Protein AF-A0A5B7IG86-F1 (afdb_monomer_lite)

Organism: Portunus trituberculatus (NCBI:txid210409)

Structure (mmCIF, N/CA/C/O backbone):
data_AF-A0A5B7IG86-F1
#
_entry.id   AF-A0A5B7IG86-F1
#
loop_
_atom_site.group_PDB
_atom_site.id
_atom_site.type_symbol
_atom_site.label_atom_id
_atom_site.label_alt_id
_atom_site.label_comp_id
_atom_site.label_asym_id
_atom_site.label_entity_id
_atom_site.label_seq_id
_atom_site.pdbx_PDB_ins_code
_atom_site.Cartn_x
_atom_site.Cartn_y
_atom_site.Cartn_z
_atom_site.occupancy
_atom_site.B_iso_or_equiv
_atom_site.auth_seq_id
_atom_site.auth_comp_id
_atom_site.auth_asym_id
_atom_site.auth_atom_id
_atom_site.pdbx_PDB_model_num
ATOM 1 N N . MET A 1 1 ? -10.201 15.158 9.684 1.00 42.16 1 MET A N 1
ATOM 2 C CA . MET A 1 1 ? -10.453 13.768 9.229 1.00 42.16 1 MET A CA 1
ATOM 3 C C . MET A 1 1 ? -10.263 13.652 7.708 1.00 42.16 1 MET A C 1
ATOM 5 O O . MET A 1 1 ? -11.239 13.784 6.990 1.00 42.16 1 MET A O 1
ATOM 9 N N . GLN A 1 2 ? -9.045 13.423 7.188 1.00 43.84 2 GLN A N 1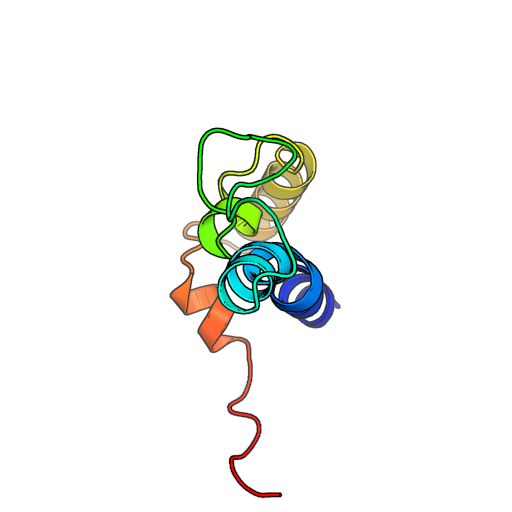
ATOM 10 C CA . GLN A 1 2 ? -8.815 13.226 5.733 1.00 43.84 2 GLN A CA 1
ATOM 11 C C . GLN A 1 2 ? -7.691 12.208 5.407 1.00 43.84 2 GLN A C 1
ATOM 13 O O . GLN A 1 2 ? -6.992 12.337 4.411 1.00 43.84 2 GLN A O 1
ATOM 18 N N . ALA A 1 3 ? -7.500 11.162 6.220 1.00 48.50 3 ALA A N 1
ATOM 19 C CA . ALA A 1 3 ? -6.495 10.125 5.919 1.00 48.50 3 ALA A CA 1
ATOM 20 C C . ALA A 1 3 ? -6.892 9.218 4.729 1.00 48.50 3 ALA A C 1
ATOM 22 O O . ALA A 1 3 ? -6.034 8.694 4.026 1.00 48.50 3 ALA A O 1
ATOM 23 N N . ARG A 1 4 ? -8.200 9.072 4.467 1.00 46.69 4 ARG A N 1
ATOM 24 C CA . ARG A 1 4 ? -8.772 8.153 3.464 1.00 46.69 4 ARG A CA 1
ATOM 25 C C . ARG A 1 4 ? -8.390 8.467 2.005 1.00 46.69 4 ARG A C 1
ATOM 27 O O . ARG A 1 4 ? -7.902 7.562 1.333 1.00 46.69 4 ARG A O 1
ATOM 34 N N . PRO A 1 5 ? -8.555 9.703 1.491 1.00 55.88 5 PRO A N 1
ATOM 35 C CA . PRO A 1 5 ? -8.173 10.012 0.111 1.00 55.88 5 PRO A CA 1
ATOM 36 C C . PRO A 1 5 ? -6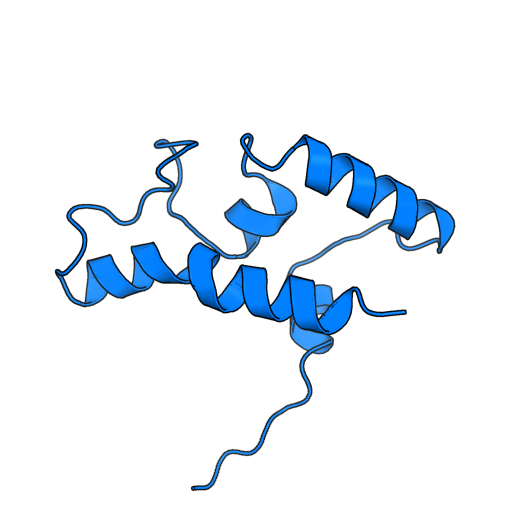.654 9.978 -0.100 1.00 55.88 5 PRO A C 1
ATOM 38 O O . PRO A 1 5 ? -6.205 9.615 -1.183 1.00 55.88 5 PRO A O 1
ATOM 41 N N . ALA A 1 6 ? -5.864 10.303 0.929 1.00 54.38 6 ALA A N 1
ATOM 42 C CA . ALA A 1 6 ? -4.405 10.271 0.858 1.00 54.38 6 ALA A CA 1
ATOM 43 C C . ALA A 1 6 ? -3.869 8.840 0.709 1.00 54.38 6 ALA A C 1
ATOM 45 O O . ALA A 1 6 ? -3.048 8.596 -0.168 1.00 54.38 6 ALA A O 1
ATOM 46 N N . ILE A 1 7 ? -4.381 7.882 1.492 1.00 58.12 7 ILE A N 1
ATOM 47 C CA . ILE A 1 7 ? -3.974 6.472 1.391 1.00 58.12 7 ILE A CA 1
ATOM 48 C C . ILE A 1 7 ? -4.379 5.892 0.031 1.00 58.12 7 ILE A C 1
ATOM 50 O O . ILE A 1 7 ? -3.542 5.319 -0.656 1.00 58.12 7 ILE A O 1
ATOM 54 N N . ALA A 1 8 ? -5.623 6.104 -0.412 1.00 59.12 8 ALA A N 1
ATOM 55 C CA . ALA A 1 8 ? -6.078 5.618 -1.717 1.00 59.12 8 ALA A CA 1
ATOM 56 C C . ALA A 1 8 ? -5.286 6.229 -2.888 1.00 59.12 8 ALA A C 1
ATOM 58 O O . ALA A 1 8 ? -5.061 5.563 -3.897 1.00 59.12 8 ALA A O 1
ATOM 59 N N . ARG A 1 9 ? -4.852 7.490 -2.766 1.00 62.00 9 ARG A N 1
ATOM 60 C CA . ARG A 1 9 ? -3.979 8.142 -3.748 1.00 62.00 9 ARG A CA 1
ATOM 61 C C . ARG A 1 9 ? -2.579 7.529 -3.744 1.00 62.00 9 ARG A C 1
ATOM 63 O O . ARG A 1 9 ? -2.098 7.134 -4.794 1.00 62.00 9 ARG A O 1
ATOM 70 N N . LEU A 1 10 ? -1.979 7.355 -2.570 1.00 62.47 10 LEU A N 1
ATOM 71 C CA . LEU A 1 10 ? -0.679 6.702 -2.404 1.00 62.47 10 LEU A CA 1
ATOM 72 C C . LEU A 1 10 ? -0.656 5.266 -2.975 1.00 62.47 10 LEU A C 1
ATOM 74 O O . LEU A 1 10 ? 0.295 4.886 -3.656 1.00 62.47 10 LEU A O 1
ATOM 78 N N . CYS A 1 11 ? -1.729 4.493 -2.769 1.00 64.25 11 CYS A N 1
ATOM 79 C CA . CYS A 1 11 ? -1.865 3.126 -3.292 1.00 64.25 11 CYS A CA 1
ATOM 80 C C . CYS A 1 11 ? -1.986 3.064 -4.821 1.00 64.25 11 CYS A C 1
ATOM 82 O O . CYS A 1 11 ? -1.478 2.130 -5.446 1.00 64.25 11 CYS A O 1
ATOM 84 N N . ARG A 1 12 ? -2.711 4.021 -5.415 1.00 60.94 12 ARG A N 1
ATOM 85 C CA . ARG A 1 12 ? -3.013 4.040 -6.854 1.00 60.94 12 ARG A CA 1
ATOM 86 C C . ARG A 1 12 ? -1.926 4.713 -7.684 1.00 60.94 12 ARG A C 1
ATOM 88 O O . ARG A 1 12 ? -1.632 4.231 -8.769 1.00 60.94 12 ARG A O 1
ATOM 95 N N . ASP A 1 13 ? -1.327 5.788 -7.179 1.00 58.91 13 ASP A N 1
ATOM 96 C CA . ASP A 1 13 ? -0.414 6.617 -7.973 1.00 58.91 13 ASP A CA 1
ATOM 97 C C . ASP A 1 13 ? 1.021 6.061 -7.986 1.00 58.91 13 ASP A C 1
ATOM 99 O O . ASP A 1 13 ? 1.740 6.288 -8.953 1.00 58.91 13 ASP A O 1
ATOM 103 N N . HIS A 1 14 ? 1.452 5.312 -6.960 1.00 65.25 14 HIS A N 1
ATOM 104 C CA . HIS A 1 14 ? 2.846 4.845 -6.865 1.00 65.25 14 HIS A CA 1
ATOM 105 C C . HIS A 1 14 ? 2.981 3.332 -6.682 1.00 65.25 14 HIS A C 1
ATOM 107 O O . HIS A 1 14 ? 3.614 2.678 -7.506 1.00 65.25 14 HIS A O 1
ATOM 113 N N . ALA A 1 15 ? 2.310 2.750 -5.685 1.00 62.12 15 ALA A N 1
ATOM 114 C CA . ALA A 1 15 ? 2.543 1.360 -5.281 1.00 62.12 15 ALA A CA 1
ATOM 115 C C . ALA A 1 15 ? 2.208 0.291 -6.341 1.00 62.12 15 ALA A C 1
ATOM 117 O O . ALA A 1 15 ? 2.699 -0.831 -6.283 1.00 62.12 15 ALA A O 1
ATOM 118 N N . THR A 1 16 ? 1.330 0.614 -7.289 1.00 65.56 16 THR A N 1
ATOM 119 C CA . THR A 1 16 ? 0.988 -0.253 -8.430 1.00 65.56 16 THR A CA 1
ATOM 120 C C . THR A 1 16 ? 1.620 0.220 -9.732 1.00 65.56 16 THR A C 1
ATOM 122 O O . THR A 1 16 ? 1.641 -0.536 -10.704 1.00 65.56 16 THR A O 1
ATOM 125 N N . LEU A 1 17 ? 2.168 1.437 -9.758 1.00 74.25 17 LEU A N 1
ATOM 126 C CA . LEU A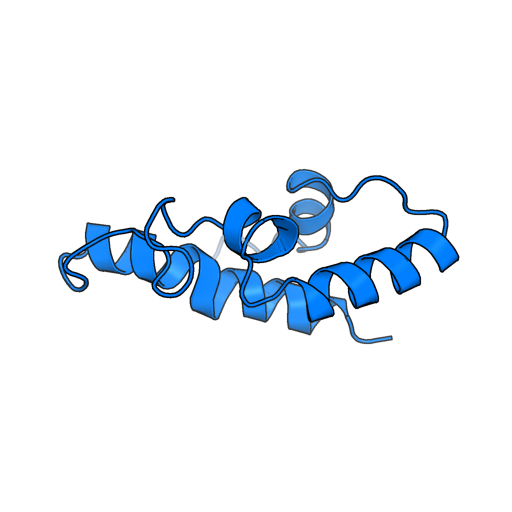 1 17 ? 2.587 2.098 -10.981 1.00 74.25 17 LEU A CA 1
ATOM 127 C C . LEU A 1 17 ? 3.757 1.363 -11.633 1.00 74.25 17 LEU A C 1
ATOM 129 O O . LEU A 1 17 ? 3.652 1.038 -12.806 1.00 74.25 17 LEU A O 1
ATOM 133 N N . ARG A 1 18 ? 4.834 1.011 -10.917 1.00 73.88 18 ARG A N 1
ATOM 134 C CA . ARG A 1 18 ? 5.961 0.293 -11.553 1.00 73.88 18 ARG A CA 1
ATOM 135 C C . ARG A 1 18 ? 5.618 -1.117 -11.980 1.00 73.88 18 ARG A C 1
ATOM 137 O O . ARG A 1 18 ? 5.957 -1.495 -13.094 1.00 73.88 18 ARG A O 1
ATOM 144 N N . ALA A 1 19 ? 4.929 -1.886 -11.140 1.00 73.81 19 ALA A N 1
ATOM 145 C CA . ALA A 1 19 ? 4.495 -3.227 -11.518 1.00 73.81 19 ALA A CA 1
ATOM 146 C C . ALA A 1 19 ? 3.582 -3.185 -12.759 1.00 73.81 19 ALA A C 1
ATOM 148 O O . ALA A 1 19 ? 3.688 -4.038 -13.640 1.00 73.81 19 ALA A O 1
ATOM 149 N N . HIS A 1 20 ? 2.719 -2.171 -12.862 1.00 78.19 20 HIS A N 1
ATOM 150 C CA . HIS A 1 20 ? 1.867 -1.947 -14.024 1.00 78.19 20 HIS A CA 1
ATOM 151 C C . HIS A 1 20 ? 2.658 -1.475 -15.254 1.00 78.19 20 HIS A C 1
ATOM 153 O O . HIS A 1 20 ? 2.509 -2.051 -16.328 1.00 78.19 20 HIS A O 1
ATOM 159 N N . LEU A 1 21 ? 3.554 -0.498 -15.101 1.00 82.62 21 LEU A N 1
ATOM 160 C CA . LEU A 1 21 ? 4.426 -0.011 -16.173 1.00 82.62 21 LEU A CA 1
ATOM 161 C C . LEU A 1 21 ? 5.343 -1.117 -16.701 1.00 82.62 21 LEU A C 1
ATOM 163 O O . LEU A 1 21 ? 5.541 -1.203 -17.905 1.00 82.62 21 LEU A O 1
ATOM 167 N N . HIS A 1 22 ? 5.855 -1.998 -15.839 1.00 83.44 22 HIS A N 1
ATOM 168 C CA . HIS A 1 22 ? 6.642 -3.159 -16.252 1.00 83.44 22 HIS A CA 1
ATOM 169 C C . HIS A 1 22 ? 5.814 -4.124 -17.113 1.00 83.44 22 HIS A C 1
ATOM 171 O O . HIS A 1 22 ? 6.287 -4.575 -18.150 1.00 83.44 22 HIS A O 1
ATOM 177 N N . ARG A 1 23 ? 4.547 -4.391 -16.752 1.00 83.06 23 ARG A N 1
ATOM 178 C CA . ARG A 1 23 ? 3.631 -5.190 -17.599 1.00 83.06 23 ARG A CA 1
ATOM 179 C C . ARG A 1 23 ? 3.362 -4.537 -18.955 1.00 83.06 23 ARG A C 1
ATOM 181 O O . ARG A 1 23 ? 3.166 -5.241 -19.938 1.00 83.06 23 ARG A O 1
ATOM 188 N N . LEU A 1 24 ? 3.342 -3.207 -19.002 1.00 85.94 24 LEU A N 1
ATOM 189 C CA . LEU A 1 24 ? 3.214 -2.433 -20.237 1.00 85.94 24 LEU A CA 1
ATOM 190 C C . LEU A 1 24 ? 4.550 -2.253 -20.980 1.00 85.94 24 LEU A C 1
ATOM 192 O O . LEU A 1 24 ? 4.569 -1.598 -22.016 1.00 85.94 24 LEU A O 1
ATOM 196 N N . HIS A 1 25 ? 5.651 -2.824 -20.478 1.00 83.88 25 HIS A N 1
ATOM 197 C CA . HIS A 1 25 ? 7.015 -2.655 -21.001 1.00 83.88 25 HIS A CA 1
ATOM 198 C C . HIS A 1 25 ? 7.519 -1.197 -21.011 1.00 83.88 25 HIS A C 1
ATOM 200 O O . HIS A 1 25 ? 8.425 -0.845 -21.760 1.00 83.88 25 HIS A O 1
ATOM 206 N N . LEU A 1 26 ? 6.945 -0.342 -20.161 1.00 82.56 26 LEU A N 1
ATOM 207 C CA . LEU A 1 26 ? 7.314 1.068 -19.983 1.00 82.56 26 LEU A CA 1
ATOM 208 C C . LEU A 1 26 ? 8.303 1.289 -18.825 1.00 82.56 26 LEU A C 1
ATOM 210 O O . LEU A 1 26 ? 8.863 2.374 -18.693 1.00 82.56 26 LEU A O 1
ATOM 214 N N . SER A 1 27 ? 8.511 0.277 -17.980 1.00 81.50 27 SER A N 1
ATOM 215 C CA . SER A 1 27 ? 9.535 0.252 -16.928 1.00 81.50 27 SER A CA 1
ATOM 216 C C . SER A 1 27 ? 10.453 -0.951 -17.149 1.00 81.50 27 SER A C 1
ATOM 218 O O . SER A 1 27 ? 9.939 -2.027 -17.465 1.00 81.50 27 SER A O 1
ATOM 220 N N . PRO A 1 28 ? 11.777 -0.810 -16.953 1.00 81.06 28 PRO A N 1
ATOM 221 C CA . PRO A 1 28 ? 12.723 -1.913 -17.118 1.00 81.06 28 PRO A CA 1
ATOM 222 C C . PRO A 1 28 ? 12.552 -3.007 -16.060 1.00 81.06 28 PRO A C 1
ATOM 224 O O . PRO A 1 28 ? 12.897 -4.156 -16.314 1.00 81.06 28 PRO A O 1
ATOM 227 N N . ASP A 1 29 ? 12.020 -2.665 -14.884 1.00 84.44 29 ASP A N 1
ATOM 228 C CA . ASP A 1 29 ? 11.849 -3.607 -13.786 1.00 84.44 29 ASP A CA 1
ATOM 229 C C . ASP A 1 29 ? 10.592 -3.308 -12.940 1.00 84.44 29 ASP A C 1
ATOM 231 O O . ASP A 1 29 ? 10.101 -2.169 -12.929 1.00 84.44 29 ASP A O 1
ATOM 235 N N . PRO A 1 30 ? 10.038 -4.324 -12.248 1.00 83.12 30 PRO A N 1
ATOM 236 C CA . PRO A 1 30 ? 8.882 -4.168 -11.372 1.00 83.12 30 PRO A CA 1
ATOM 237 C C . PRO A 1 30 ? 9.271 -3.822 -9.924 1.00 83.12 30 PRO A C 1
ATOM 239 O O . PRO A 1 30 ? 8.405 -3.846 -9.049 1.00 83.12 30 PRO A O 1
ATOM 242 N N . PHE A 1 31 ? 10.549 -3.571 -9.627 1.00 85.06 31 PHE A N 1
ATOM 243 C CA . PHE A 1 31 ? 11.037 -3.398 -8.263 1.00 85.06 31 PHE A CA 1
ATOM 244 C C . PHE A 1 31 ? 10.819 -1.981 -7.751 1.00 85.06 31 PHE A C 1
ATOM 246 O O . PHE A 1 31 ? 10.822 -0.994 -8.487 1.00 85.06 31 PHE A O 1
ATOM 253 N N . CYS A 1 32 ? 10.673 -1.887 -6.435 1.00 81.88 32 CYS A N 1
ATOM 254 C CA . CYS A 1 32 ? 10.645 -0.619 -5.728 1.00 81.88 32 CYS A CA 1
ATOM 255 C C . CYS A 1 32 ? 11.975 0.143 -5.950 1.00 81.88 32 CYS A C 1
ATOM 257 O O . CYS A 1 32 ? 13.037 -0.419 -5.683 1.00 81.88 32 CYS A O 1
ATOM 259 N N . PRO A 1 33 ? 11.975 1.420 -6.376 1.00 80.69 33 PRO A N 1
ATOM 260 C CA . PRO A 1 33 ? 13.208 2.162 -6.669 1.00 80.69 33 PRO A CA 1
AT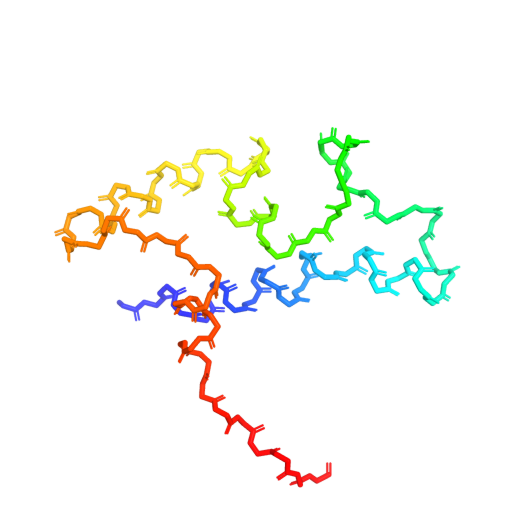OM 261 C C . PRO A 1 33 ? 14.055 2.437 -5.429 1.00 80.69 33 PRO A C 1
ATOM 263 O O . PRO A 1 33 ? 15.274 2.604 -5.536 1.00 80.69 33 PRO A O 1
ATOM 266 N N . TRP A 1 34 ? 13.398 2.503 -4.270 1.00 82.69 34 TRP A N 1
ATOM 267 C CA . TRP A 1 34 ? 14.025 2.813 -2.992 1.00 82.69 34 TRP A CA 1
ATOM 268 C C . TRP A 1 34 ? 14.579 1.563 -2.306 1.00 82.69 34 TRP A C 1
ATOM 270 O O . TRP A 1 34 ? 15.680 1.605 -1.770 1.00 82.69 34 TRP A O 1
ATOM 280 N N . CYS A 1 35 ? 13.844 0.447 -2.345 1.00 83.75 35 CYS A N 1
ATOM 281 C CA . CYS A 1 35 ? 14.256 -0.801 -1.698 1.00 83.75 35 CYS A CA 1
ATOM 282 C C . CYS A 1 35 ? 15.047 -1.721 -2.637 1.00 83.75 35 CYS A C 1
ATOM 284 O O . CYS A 1 35 ? 15.970 -2.387 -2.187 1.00 83.75 35 CYS A O 1
ATOM 286 N N . ARG A 1 36 ? 14.711 -1.757 -3.933 1.00 82.31 36 ARG A N 1
ATOM 287 C CA . ARG A 1 36 ? 15.349 -2.538 -5.018 1.00 82.31 36 ARG A CA 1
ATOM 288 C C . ARG A 1 36 ? 15.389 -4.061 -4.858 1.00 82.31 36 ARG A C 1
ATOM 290 O O . ARG A 1 36 ? 15.826 -4.749 -5.770 1.00 82.31 36 ARG A O 1
ATOM 297 N N . ILE A 1 37 ? 14.931 -4.587 -3.730 1.00 81.38 37 ILE A N 1
ATOM 298 C CA . ILE A 1 37 ? 14.969 -6.018 -3.393 1.00 81.38 37 ILE A CA 1
ATOM 299 C C . ILE A 1 37 ? 13.609 -6.706 -3.523 1.00 81.38 37 ILE A C 1
ATOM 301 O O . ILE A 1 37 ? 13.537 -7.928 -3.588 1.00 81.38 37 ILE A O 1
ATOM 305 N N . THR A 1 38 ? 12.526 -5.933 -3.571 1.00 82.00 38 THR A N 1
ATOM 306 C CA . THR A 1 38 ? 11.152 -6.438 -3.619 1.00 82.00 38 THR A CA 1
ATOM 307 C C . THR A 1 38 ? 10.370 -5.743 -4.730 1.00 82.00 38 THR A C 1
ATOM 309 O O . THR A 1 38 ? 10.566 -4.538 -4.954 1.00 82.00 38 THR A O 1
ATOM 312 N N . PRO A 1 39 ? 9.491 -6.469 -5.446 1.00 80.81 39 PRO A N 1
ATOM 313 C CA . PRO A 1 39 ? 8.528 -5.857 -6.350 1.00 80.81 39 PRO A CA 1
ATOM 314 C C . PRO A 1 39 ? 7.747 -4.750 -5.641 1.00 80.81 39 PRO A C 1
ATOM 316 O O . PRO A 1 39 ? 7.406 -4.879 -4.463 1.00 80.81 39 PRO A O 1
ATOM 319 N N . GLU A 1 40 ? 7.473 -3.656 -6.342 1.00 80.56 40 GLU A N 1
ATOM 320 C CA . GLU A 1 40 ? 6.623 -2.603 -5.802 1.00 80.56 40 GLU A CA 1
ATOM 321 C C . GLU A 1 40 ? 5.172 -3.108 -5.769 1.00 80.56 40 GLU A C 1
ATOM 323 O O . GLU A 1 40 ? 4.539 -3.308 -6.807 1.00 80.56 40 GLU A O 1
ATOM 328 N N . THR A 1 41 ? 4.671 -3.381 -4.563 1.00 78.12 41 THR A N 1
ATOM 329 C CA . THR A 1 41 ? 3.283 -3.781 -4.296 1.00 78.12 41 THR A CA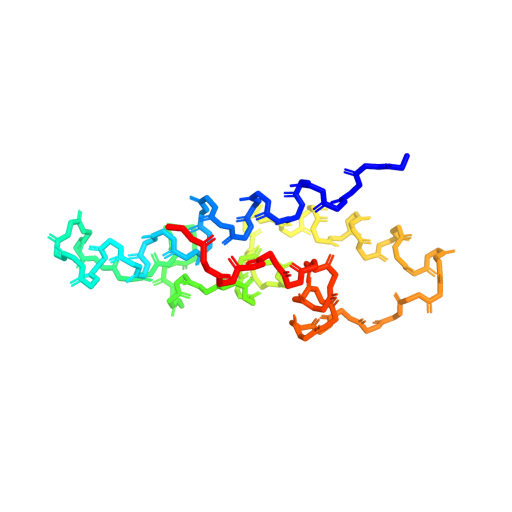 1
ATOM 330 C C . THR A 1 41 ? 2.627 -2.796 -3.328 1.00 78.12 41 THR A C 1
ATOM 332 O O . THR A 1 41 ? 3.312 -2.044 -2.633 1.00 78.12 41 THR A O 1
ATOM 335 N N . ILE A 1 42 ? 1.290 -2.817 -3.241 1.00 76.75 42 ILE A N 1
ATOM 336 C CA . ILE A 1 42 ? 0.534 -1.989 -2.281 1.00 76.75 42 ILE A CA 1
ATOM 337 C C . ILE A 1 42 ? 0.968 -2.287 -0.845 1.00 76.75 42 ILE A C 1
ATOM 339 O O . ILE A 1 42 ? 1.209 -1.365 -0.070 1.00 76.75 42 ILE A O 1
ATOM 343 N N . GLU A 1 43 ? 1.113 -3.567 -0.508 1.00 77.50 43 GLU A N 1
ATOM 344 C CA . GLU A 1 43 ? 1.583 -3.994 0.808 1.00 77.50 43 GLU A CA 1
ATOM 345 C C . GLU A 1 43 ? 2.999 -3.481 1.081 1.00 77.50 43 GLU A C 1
ATOM 347 O O . GLU A 1 43 ? 3.236 -2.844 2.107 1.00 77.50 43 GLU A O 1
ATOM 352 N N . HIS A 1 44 ? 3.916 -3.659 0.123 1.00 82.31 44 HIS A N 1
ATOM 353 C CA . HIS A 1 44 ? 5.280 -3.174 0.268 1.00 82.31 44 HIS A CA 1
ATOM 354 C C . HIS A 1 44 ? 5.304 -1.659 0.498 1.00 82.31 44 HIS A C 1
ATOM 356 O O . HIS A 1 44 ? 5.897 -1.185 1.460 1.00 82.31 44 HIS A O 1
ATOM 362 N N . PHE A 1 45 ? 4.618 -0.886 -0.338 1.00 78.69 45 PHE A N 1
ATOM 363 C CA . PHE A 1 45 ? 4.604 0.572 -0.256 1.00 78.69 45 PHE A CA 1
ATOM 364 C C . PHE A 1 45 ? 4.019 1.095 1.070 1.00 78.69 45 PHE A C 1
ATOM 366 O O . PHE A 1 45 ? 4.556 2.031 1.668 1.00 78.69 45 PHE A O 1
ATOM 373 N N . LEU A 1 46 ? 2.929 0.491 1.553 1.00 77.00 46 LEU A N 1
ATOM 374 C CA . LEU A 1 46 ? 2.214 0.964 2.742 1.00 77.00 46 LEU A CA 1
ATOM 375 C C . LEU A 1 46 ? 2.782 0.461 4.067 1.00 77.00 46 LEU A C 1
ATOM 377 O O . LEU A 1 46 ? 2.553 1.123 5.076 1.00 77.00 46 LEU A O 1
ATOM 381 N N . LEU A 1 47 ? 3.454 -0.694 4.073 1.00 77.19 47 LEU A N 1
ATOM 382 C CA . LEU A 1 47 ? 3.828 -1.386 5.311 1.00 77.19 47 LEU A CA 1
ATOM 383 C C . LEU A 1 47 ? 5.319 -1.719 5.428 1.00 77.19 47 LEU A C 1
ATOM 385 O O . LEU A 1 47 ? 5.798 -1.906 6.541 1.00 77.19 47 LEU A O 1
ATOM 389 N N . GLN A 1 48 ? 6.048 -1.846 4.314 1.00 79.44 48 GLN A N 1
ATOM 390 C CA . GLN A 1 48 ? 7.392 -2.455 4.320 1.00 79.44 48 GLN A CA 1
ATOM 391 C C . GLN A 1 48 ? 8.475 -1.586 3.665 1.00 79.44 48 GLN A C 1
ATOM 393 O O . GLN A 1 48 ? 9.667 -1.861 3.803 1.00 79.44 48 GLN A O 1
ATOM 398 N N . CYS A 1 49 ? 8.094 -0.558 2.910 1.00 84.56 49 CYS A N 1
ATOM 399 C CA . CYS A 1 49 ? 9.034 0.271 2.180 1.00 84.56 49 CYS A CA 1
ATOM 400 C C . CYS A 1 49 ? 9.817 1.162 3.148 1.00 84.56 49 CYS A C 1
ATOM 402 O O . CYS A 1 49 ? 9.274 2.105 3.725 1.00 84.56 49 CYS A O 1
ATOM 404 N N . LEU A 1 50 ? 11.123 0.903 3.250 1.00 81.56 50 LEU A N 1
ATOM 405 C CA . LEU A 1 50 ? 12.049 1.609 4.143 1.00 81.56 50 LEU A CA 1
ATOM 406 C C . LEU A 1 50 ? 12.029 3.131 3.961 1.00 81.56 50 LEU A C 1
ATOM 408 O O . LEU A 1 50 ? 12.206 3.873 4.925 1.00 81.56 50 LEU A O 1
ATOM 412 N N . HIS A 1 51 ? 11.794 3.611 2.739 1.00 84.50 51 HIS A N 1
ATOM 413 C CA . HIS A 1 51 ? 11.730 5.044 2.459 1.00 84.50 51 HIS A CA 1
ATOM 414 C C . HIS A 1 51 ? 10.592 5.743 3.215 1.00 84.50 51 HIS A C 1
ATOM 416 O O . HIS A 1 51 ? 10.733 6.890 3.631 1.00 84.50 51 HIS A O 1
ATOM 422 N N . PHE A 1 52 ? 9.484 5.036 3.440 1.00 80.12 52 PHE A N 1
ATOM 423 C CA . PHE A 1 52 ? 8.295 5.563 4.103 1.00 80.12 52 PHE A CA 1
ATOM 424 C C . PHE A 1 52 ? 8.194 5.144 5.576 1.00 80.12 52 PHE A C 1
ATOM 426 O O . PHE A 1 52 ? 7.172 5.399 6.208 1.00 80.12 52 PHE A O 1
ATOM 433 N N . GLN A 1 53 ? 9.258 4.590 6.165 1.00 83.12 53 GLN A N 1
ATOM 434 C CA . GLN A 1 53 ? 9.265 4.089 7.544 1.00 83.12 53 GLN A CA 1
ATOM 435 C C . GLN A 1 53 ? 8.822 5.138 8.581 1.00 83.12 53 GLN A C 1
ATOM 437 O O . GLN A 1 53 ? 8.119 4.822 9.545 1.00 83.12 53 GLN A O 1
ATOM 442 N N . SER A 1 54 ? 9.205 6.404 8.388 1.00 81.44 54 SER A N 1
ATOM 443 C CA . SER A 1 54 ? 8.789 7.516 9.255 1.00 81.44 54 SER A CA 1
ATOM 444 C C . SER A 1 54 ? 7.278 7.760 9.173 1.00 81.44 54 SER A C 1
ATOM 446 O O . SER A 1 54 ? 6.610 7.926 10.196 1.00 81.44 54 SER A O 1
ATOM 448 N N . HIS A 1 55 ? 6.720 7.707 7.963 1.00 80.25 55 HIS A N 1
ATOM 449 C CA . HIS A 1 55 ? 5.287 7.820 7.718 1.00 80.25 55 HIS A CA 1
ATOM 450 C C . HIS A 1 55 ? 4.522 6.615 8.266 1.00 80.25 55 HIS A C 1
ATOM 452 O O . HIS A 1 55 ? 3.463 6.802 8.862 1.00 80.25 55 HIS A O 1
ATOM 458 N N . HIS A 1 56 ? 5.062 5.401 8.121 1.00 81.00 56 HIS A N 1
ATOM 459 C CA . HIS A 1 56 ? 4.473 4.183 8.682 1.00 81.00 56 HIS A CA 1
ATOM 460 C C . HIS A 1 56 ? 4.421 4.254 10.203 1.00 81.00 56 HIS A C 1
ATOM 462 O O . HIS A 1 56 ? 3.367 4.019 10.781 1.00 81.00 56 HIS A O 1
ATOM 468 N N . THR A 1 57 ? 5.510 4.676 10.850 1.00 82.25 57 THR A N 1
ATOM 469 C CA . THR A 1 57 ? 5.565 4.870 12.309 1.00 82.25 57 THR A CA 1
ATOM 470 C C . THR A 1 57 ? 4.529 5.891 12.778 1.00 82.25 57 THR A C 1
ATOM 472 O O . THR A 1 57 ? 3.786 5.638 13.726 1.00 82.25 57 THR A O 1
ATOM 475 N N . ALA A 1 58 ? 4.424 7.032 12.090 1.00 83.12 58 ALA A N 1
ATOM 476 C CA . ALA A 1 58 ? 3.438 8.059 12.415 1.00 83.12 58 ALA A CA 1
ATOM 477 C C . ALA A 1 58 ? 1.993 7.573 12.200 1.00 83.12 58 ALA A C 1
ATOM 479 O O . ALA A 1 58 ? 1.105 7.880 12.997 1.00 83.12 58 ALA A O 1
ATOM 480 N N . LEU A 1 59 ? 1.746 6.801 11.139 1.00 77.38 59 LEU A N 1
ATOM 481 C CA . LEU A 1 59 ? 0.449 6.190 10.868 1.00 77.38 59 LEU A CA 1
ATOM 482 C C . LEU A 1 59 ? 0.092 5.165 11.952 1.00 77.38 59 LEU A C 1
ATOM 484 O O . LEU A 1 59 ? -0.996 5.247 12.516 1.00 77.38 59 LEU A O 1
ATOM 488 N N . HIS A 1 60 ? 1.020 4.272 12.299 1.00 78.38 60 HIS A N 1
ATOM 489 C CA . HIS A 1 60 ? 0.855 3.288 13.368 1.00 78.38 60 HIS A CA 1
ATOM 490 C C . HIS A 1 60 ? 0.559 3.950 14.709 1.00 78.38 60 HIS A C 1
ATOM 492 O O . HIS A 1 60 ? -0.366 3.530 15.394 1.00 78.38 60 HIS A O 1
ATOM 498 N N . TYR A 1 61 ? 1.282 5.014 15.064 1.00 82.56 61 TYR A N 1
ATOM 499 C CA . TYR A 1 61 ? 1.042 5.763 16.297 1.00 82.56 61 TYR A CA 1
ATOM 500 C C . TYR A 1 61 ? -0.364 6.380 16.339 1.00 82.56 61 TYR A C 1
ATOM 502 O O . TYR A 1 61 ? -1.053 6.351 17.356 1.00 82.56 61 TYR A O 1
ATOM 510 N N . ARG A 1 62 ? -0.832 6.923 15.211 1.00 80.75 62 ARG A N 1
ATOM 511 C CA . ARG A 1 62 ? -2.180 7.501 15.124 1.00 80.75 62 ARG A CA 1
ATOM 512 C C . ARG A 1 62 ? -3.284 6.451 15.151 1.00 80.75 62 ARG A C 1
ATOM 514 O O . ARG A 1 62 ? -4.387 6.760 15.588 1.00 80.75 62 ARG A O 1
ATOM 521 N N . LEU A 1 63 ? -3.015 5.250 14.655 1.00 79.25 63 LEU A N 1
ATOM 522 C CA . LEU A 1 63 ? -3.987 4.162 14.613 1.00 79.25 63 LEU A CA 1
ATOM 523 C C . LEU A 1 63 ? -4.029 3.373 15.917 1.00 79.25 63 LEU A C 1
ATOM 525 O O . LEU A 1 63 ? -5.119 3.023 16.363 1.00 79.25 63 LEU A O 1
ATOM 529 N N . SER A 1 64 ? -2.892 3.205 16.594 1.00 79.12 64 SER A N 1
ATOM 530 C CA . SER A 1 64 ? -2.849 2.655 17.950 1.00 79.12 64 SER A CA 1
ATOM 531 C C . SER A 1 64 ? -3.604 3.547 18.937 1.00 79.12 64 SER A C 1
ATOM 533 O O . SER A 1 64 ? -4.341 3.033 19.775 1.00 79.12 64 SER A O 1
ATOM 535 N N . ALA A 1 65 ? -3.539 4.873 18.769 1.00 81.31 65 ALA A N 1
ATOM 536 C CA . ALA A 1 65 ? -4.367 5.823 19.517 1.00 81.31 65 ALA A CA 1
ATOM 537 C C . ALA A 1 65 ? -5.883 5.645 19.278 1.00 81.31 65 ALA A C 1
ATOM 539 O O . ALA A 1 65 ? -6.690 6.095 20.087 1.00 81.31 65 ALA A O 1
ATOM 540 N N . LEU A 1 66 ? -6.276 4.982 18.186 1.00 81.38 66 LEU A N 1
ATOM 541 C CA . LEU A 1 66 ? -7.660 4.630 17.851 1.00 81.38 66 LEU A CA 1
ATOM 542 C C . LEU A 1 66 ? -7.980 3.149 18.131 1.00 81.38 66 LEU A C 1
ATOM 544 O O . LEU A 1 66 ? -9.007 2.658 17.669 1.00 81.38 66 LEU A O 1
ATOM 548 N N . ALA A 1 67 ? -7.111 2.439 18.862 1.00 81.62 67 ALA A N 1
ATOM 549 C CA . ALA A 1 67 ? -7.201 1.003 19.145 1.00 81.62 67 ALA A CA 1
ATOM 550 C C . ALA A 1 67 ? -7.203 0.088 17.899 1.00 81.62 67 ALA A C 1
ATOM 552 O O . ALA A 1 67 ? -7.609 -1.070 17.975 1.00 81.62 67 ALA A O 1
ATOM 553 N N . ILE A 1 68 ? -6.707 0.574 16.756 1.00 73.88 68 ILE A N 1
ATOM 554 C CA . ILE A 1 68 ? -6.511 -0.221 15.538 1.00 73.88 68 ILE A CA 1
ATOM 555 C C . ILE A 1 68 ? -5.064 -0.722 15.543 1.00 73.88 68 ILE A C 1
ATOM 557 O O . ILE A 1 68 ? -4.133 0.033 15.262 1.00 73.88 68 ILE A O 1
ATOM 561 N N . THR A 1 69 ? -4.869 -1.988 15.907 1.00 67.62 69 THR A N 1
ATOM 562 C CA . THR A 1 69 ? -3.538 -2.604 16.063 1.00 67.62 69 THR A CA 1
ATOM 563 C C . THR A 1 69 ? -3.089 -3.407 14.845 1.00 67.62 69 THR A C 1
ATOM 565 O O . THR A 1 69 ? -1.890 -3.597 14.654 1.00 67.62 69 THR A O 1
ATOM 568 N N . THR A 1 70 ? -4.025 -3.839 14.000 1.00 63.44 70 THR A N 1
ATOM 569 C CA . THR A 1 70 ? -3.758 -4.606 12.782 1.00 63.44 70 THR A CA 1
ATOM 570 C C . THR A 1 70 ? -4.072 -3.775 11.546 1.00 63.44 70 THR A C 1
ATOM 572 O O . THR A 1 70 ? -5.203 -3.341 11.327 1.00 63.44 70 THR A O 1
ATOM 575 N N . LEU A 1 71 ? -3.044 -3.542 10.729 1.00 65.38 71 LEU A N 1
ATOM 576 C CA . LEU A 1 71 ? -3.160 -2.840 9.458 1.00 65.38 71 LEU A CA 1
ATOM 577 C C . LEU A 1 71 ? -2.933 -3.829 8.326 1.00 65.38 71 LEU A C 1
ATOM 579 O O . LEU A 1 71 ? -1.820 -3.986 7.839 1.00 65.38 71 LEU A O 1
ATOM 583 N N . ASP A 1 72 ? -3.996 -4.530 7.955 1.00 65.62 72 ASP A N 1
ATOM 584 C CA . ASP A 1 72 ? -3.933 -5.521 6.889 1.00 65.62 72 ASP A CA 1
ATOM 585 C C . ASP A 1 72 ? -4.446 -4.932 5.568 1.00 65.62 72 ASP A C 1
ATOM 587 O O . ASP A 1 72 ? -5.320 -4.054 5.547 1.00 65.62 72 ASP A O 1
ATOM 591 N N . LEU A 1 73 ? -3.902 -5.412 4.451 1.00 62.44 73 LEU A N 1
ATOM 592 C CA . LEU A 1 73 ? -4.249 -4.941 3.111 1.00 62.44 73 LEU A CA 1
ATOM 593 C C . LEU A 1 73 ? -5.772 -5.003 2.830 1.00 62.44 73 LEU A C 1
ATOM 595 O O . LEU A 1 73 ? -6.296 -4.042 2.256 1.00 62.44 73 LEU A O 1
ATOM 599 N N . PRO A 1 74 ? -6.530 -6.023 3.292 1.00 61.91 74 PRO A N 1
ATOM 600 C CA . PRO A 1 74 ? -7.988 -6.064 3.173 1.00 61.91 74 PRO A CA 1
ATOM 601 C C . PRO A 1 74 ? -8.711 -4.943 3.931 1.00 61.91 74 PRO A C 1
ATOM 603 O O . PRO A 1 74 ? -9.717 -4.438 3.442 1.00 61.91 74 PRO A O 1
ATOM 606 N N . ILE A 1 75 ? -8.206 -4.505 5.090 1.00 62.62 75 ILE A N 1
ATOM 607 C CA . ILE A 1 75 ? -8.812 -3.416 5.883 1.00 62.62 75 ILE A CA 1
ATOM 608 C C . ILE A 1 75 ? -8.662 -2.083 5.140 1.00 62.62 75 ILE A C 1
ATOM 610 O O . ILE A 1 75 ? -9.576 -1.257 5.113 1.00 62.62 75 ILE A O 1
ATOM 614 N N . LEU A 1 76 ? -7.516 -1.894 4.485 1.00 59.06 76 LEU A N 1
ATOM 615 C CA . LEU A 1 76 ? -7.238 -0.715 3.670 1.00 59.06 76 LEU A CA 1
ATOM 616 C C . LEU A 1 76 ? -8.035 -0.711 2.360 1.00 59.06 76 LEU A C 1
ATOM 618 O O . LEU A 1 76 ? -8.502 0.347 1.939 1.00 59.06 76 LEU A O 1
ATOM 622 N N . GLN A 1 77 ? -8.231 -1.876 1.737 1.00 55.56 77 GLN A N 1
ATOM 623 C CA . GLN A 1 77 ? -9.014 -2.020 0.505 1.00 55.56 77 GLN A CA 1
ATOM 624 C C . GLN A 1 77 ? -10.530 -1.939 0.747 1.00 55.56 77 GLN A C 1
ATOM 626 O O . GLN A 1 77 ? -11.237 -1.328 -0.054 1.00 55.56 77 GLN A O 1
ATOM 631 N N . ALA A 1 78 ? -11.037 -2.457 1.870 1.00 53.50 78 ALA A N 1
ATOM 632 C CA . ALA A 1 78 ? -12.451 -2.358 2.252 1.00 53.50 78 ALA A CA 1
ATOM 633 C C . ALA A 1 78 ? -12.909 -0.912 2.533 1.00 53.50 78 ALA A C 1
ATOM 635 O O . ALA A 1 78 ? -14.103 -0.615 2.530 1.00 53.50 78 ALA A O 1
ATOM 636 N N . ALA A 1 79 ? -11.971 0.018 2.745 1.00 50.16 79 ALA A N 1
ATOM 637 C CA . ALA A 1 79 ? -12.264 1.438 2.932 1.00 50.16 79 ALA A CA 1
ATOM 638 C C . ALA A 1 79 ? -12.557 2.195 1.619 1.00 50.16 79 ALA A C 1
ATOM 640 O O . ALA A 1 79 ? -12.993 3.358 1.669 1.00 50.16 79 ALA A O 1
ATOM 641 N N . THR A 1 80 ? -12.329 1.551 0.468 1.00 43.53 80 THR A N 1
ATOM 642 C CA . THR A 1 80 ? -12.727 2.032 -0.859 1.00 43.53 80 THR A CA 1
ATOM 643 C C . THR A 1 80 ? -14.160 1.572 -1.129 1.00 43.53 80 THR A C 1
ATOM 645 O O . THR A 1 80 ? -14.393 0.365 -1.183 1.00 43.53 80 THR A O 1
ATOM 648 N N . PRO A 1 81 ? -15.145 2.481 -1.281 1.00 40.97 81 PRO A N 1
ATOM 649 C CA . PRO A 1 81 ? -16.471 2.057 -1.711 1.00 40.97 81 PRO A CA 1
ATOM 650 C C . PRO A 1 81 ? -16.348 1.366 -3.078 1.00 40.97 81 PRO A C 1
ATOM 652 O O . PRO A 1 81 ? -15.513 1.798 -3.882 1.00 40.97 81 PRO A O 1
ATOM 655 N N . PRO A 1 82 ? -17.150 0.323 -3.360 1.00 41.19 82 PRO A N 1
ATOM 656 C CA . PRO A 1 82 ? -17.251 -0.240 -4.698 1.00 41.19 82 PRO A CA 1
ATOM 657 C C . PRO A 1 82 ? -17.815 0.852 -5.612 1.00 41.19 82 PRO A C 1
ATOM 659 O O . PRO A 1 82 ? -19.019 1.067 -5.698 1.00 41.19 82 PRO A O 1
ATOM 662 N N . GLY A 1 83 ? -16.919 1.618 -6.229 1.00 46.28 83 GLY A N 1
ATOM 663 C CA . GLY A 1 83 ? -17.252 2.566 -7.275 1.00 46.28 83 GLY A CA 1
ATOM 664 C C . GLY A 1 83 ? -17.616 1.769 -8.514 1.00 46.28 83 GLY A C 1
ATOM 665 O O . GLY A 1 83 ? -16.724 1.323 -9.225 1.00 46.28 83 GLY A O 1
ATOM 666 N N . ASN A 1 84 ? -18.918 1.540 -8.667 1.00 40.69 84 ASN A N 1
ATOM 667 C CA . ASN A 1 84 ? -19.664 1.156 -9.858 1.00 40.69 84 ASN A CA 1
ATOM 668 C C . ASN A 1 84 ? -18.825 0.717 -11.071 1.00 40.69 84 ASN A C 1
ATOM 670 O O . ASN A 1 84 ? -18.266 1.537 -11.798 1.00 40.69 84 ASN A O 1
ATOM 674 N N . LEU A 1 85 ? -18.892 -0.587 -11.363 1.00 42.88 85 LEU A N 1
ATOM 675 C CA . LEU A 1 85 ? -19.033 -1.026 -12.750 1.00 42.88 85 LEU A CA 1
ATOM 676 C C . LEU A 1 85 ? -20.152 -0.199 -13.405 1.00 42.88 85 LEU A C 1
ATOM 678 O O . LEU A 1 85 ? -21.196 -0.024 -12.778 1.00 42.88 85 LEU A O 1
ATOM 682 N N . LEU A 1 86 ? -19.938 0.206 -14.660 1.00 40.50 86 LEU A N 1
ATOM 683 C CA . LEU A 1 86 ? -20.836 0.932 -15.578 1.00 40.50 86 LEU A CA 1
ATOM 684 C C . LEU A 1 86 ? -20.517 2.430 -15.756 1.00 40.50 86 LEU A C 1
ATOM 686 O O . LEU A 1 8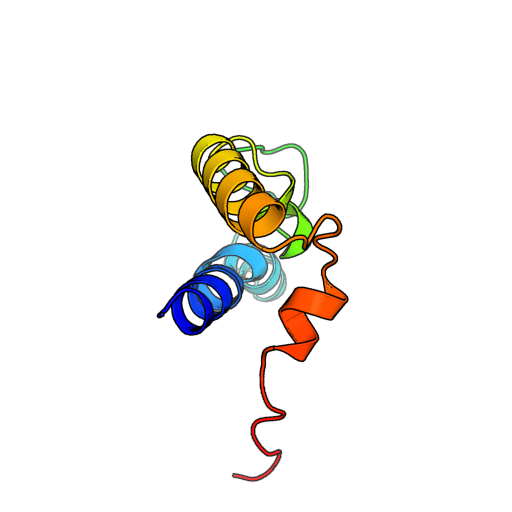6 ? -21.183 3.303 -15.198 1.00 40.50 86 LEU A O 1
ATOM 690 N N . SER A 1 87 ? -19.553 2.720 -16.633 1.00 44.19 87 SER A N 1
ATOM 691 C CA . SER A 1 87 ? -19.743 3.559 -17.835 1.00 44.19 87 SER A CA 1
ATOM 692 C C . SER A 1 87 ? -18.556 3.402 -18.775 1.00 44.19 87 SER A C 1
ATOM 694 O O . SER A 1 87 ? -17.414 3.411 -18.266 1.00 44.19 87 SER A O 1
#

Radius of gyration: 14.4 Å; chains: 1; bounding box: 36×20×40 Å

Secondary structure (DSSP, 8-state):
--HHHHHHHHHHHTTTHHHHHHHTTSSS--B-TTT-SSB--HHIIIII-GGGHHHHHHHHHHHHTTT-----HHHHHTTS----S--

Foldseek 3Di:
DPVLVVLVCQQPVPQCVLVVCVVVVNHPDQCDPQPRPDGRHSCCSQPNRPVCVVVNVVVCVVVVVVVNNDDDPVVSVVSDPPPDDDD

pLDDT: mean 70.29, std 14.13, range [40.5, 85.94]

Sequence (87 aa):
MQARPAIARLCRDHATLRAHLHRLHLSPDPFCPWCRITPETIEHFLLQCLHFQSHHTALHYRLSALAITTLDLPILQAATPPGNLLS